Protein AF-A0A971TJ58-F1 (afdb_monomer)

Sequence (114 aa):
LVDAVRESAVDLEKIVTTDLPEAMQNMTAEQRQQYVREKTEQRQTIQQQIADLNEQRKTYIAQEMKKRGDSNHSTLGAAVIQAVRQQAEKKNFAMPPQTQPAANSPATQPAAGS

Foldseek 3Di:
DLVCVVVVVDDLVPDDLVPDDPVPSPPDSVRNVVVSVVVNVVVVVVVVVVVVVVVVVVVVVVVVVVVCVPVPPQDPVSVVVVVVVVVCVVVVHDDDDDPDPPPDDPPPDPDDDD

Secondary structure (DSSP, 8-state):
-HHHHHTTSS-TTTS-GGGS-HHHHTS-HHHHHHHHHHHHHHHHHHHHHHHHHHHHHHHHHHHHHHHHHTS----HHHHHHHHHHHHHHHTTPPPPP-----S-----------

Nearest PDB structures (foldseek):
  8j0s-assembly1_C  TM=2.657E-01  e=5.810E+00  Mycobacterium tuberculosis

Structure (mmCIF, N/CA/C/O backbone):
data_AF-A0A971TJ58-F1
#
_entry.id   AF-A0A971TJ58-F1
#
loop_
_atom_site.group_PDB
_atom_site.id
_atom_site.type_symbol
_atom_site.label_atom_id
_atom_site.label_alt_id
_atom_site.label_comp_id
_atom_site.label_asym_id
_atom_site.label_entity_id
_atom_site.label_seq_id
_atom_site.pdbx_PDB_ins_code
_atom_site.Cartn_x
_atom_site.Cartn_y
_atom_site.Cartn_z
_atom_site.occupancy
_atom_site.B_iso_or_equiv
_atom_site.auth_seq_id
_atom_site.auth_comp_id
_atom_site.auth_asym_id
_atom_site.auth_atom_id
_atom_site.pdbx_PDB_model_num
ATOM 1 N N . LEU A 1 1 ? -14.598 -3.816 10.268 1.00 74.06 1 LEU A N 1
ATOM 2 C CA . LEU A 1 1 ? -14.906 -2.827 11.325 1.00 74.06 1 LEU A CA 1
ATOM 3 C C . LEU A 1 1 ? -14.282 -1.462 11.039 1.00 74.06 1 LEU A C 1
ATOM 5 O O . LEU A 1 1 ? -15.042 -0.566 10.738 1.00 74.06 1 LEU A O 1
ATOM 9 N N . VAL A 1 2 ? -12.950 -1.295 11.059 1.00 77.81 2 VAL A N 1
ATOM 10 C CA . VAL A 1 2 ? -12.285 0.021 10.863 1.00 77.81 2 VAL A CA 1
ATOM 11 C C . VAL A 1 2 ? -12.757 0.764 9.601 1.00 77.81 2 VAL A C 1
ATOM 13 O O . VAL A 1 2 ? -13.162 1.917 9.695 1.00 77.81 2 VAL A O 1
ATOM 16 N N . ASP A 1 3 ? -12.792 0.097 8.441 1.00 77.31 3 ASP A N 1
ATOM 17 C CA . ASP A 1 3 ? -13.271 0.730 7.198 1.00 77.31 3 ASP A CA 1
ATOM 18 C C . ASP A 1 3 ? -14.782 1.039 7.248 1.00 77.31 3 ASP A C 1
ATOM 20 O O . ASP A 1 3 ? -15.201 2.126 6.874 1.00 77.31 3 ASP A O 1
ATOM 24 N N . ALA A 1 4 ? -15.587 0.131 7.809 1.00 79.56 4 ALA A N 1
ATOM 25 C CA . ALA A 1 4 ? -17.036 0.301 7.948 1.00 79.56 4 ALA A CA 1
ATOM 26 C C . ALA A 1 4 ? -17.422 1.451 8.898 1.00 79.56 4 ALA A C 1
ATOM 28 O O . ALA A 1 4 ? -18.438 2.109 8.703 1.00 79.56 4 ALA A O 1
ATOM 29 N N . VAL A 1 5 ? -16.596 1.714 9.912 1.00 76.81 5 VAL A N 1
ATOM 30 C CA . VAL A 1 5 ? -16.760 2.843 10.838 1.00 76.81 5 VAL A CA 1
ATOM 31 C C . VAL A 1 5 ? -16.399 4.150 10.141 1.00 76.81 5 VAL A C 1
ATOM 33 O O . VAL A 1 5 ? -17.130 5.128 10.256 1.00 76.81 5 VAL A O 1
ATOM 36 N N . ARG A 1 6 ? -15.313 4.164 9.357 1.00 75.00 6 ARG A N 1
ATOM 37 C CA . ARG A 1 6 ? -14.940 5.318 8.525 1.00 75.00 6 ARG A CA 1
ATOM 38 C C . ARG A 1 6 ? -16.026 5.657 7.500 1.00 75.00 6 ARG A C 1
ATOM 40 O O . ARG A 1 6 ? -16.291 6.825 7.252 1.00 75.00 6 ARG A O 1
ATOM 47 N N . GLU A 1 7 ? -16.660 4.643 6.924 1.00 77.25 7 GLU A N 1
ATOM 48 C CA . GLU A 1 7 ? -17.740 4.786 5.940 1.00 77.25 7 GLU A CA 1
ATOM 49 C C . GLU A 1 7 ? -19.108 5.073 6.581 1.00 77.25 7 GLU A C 1
ATOM 51 O O . GLU A 1 7 ? -20.111 5.134 5.877 1.00 77.25 7 GLU A O 1
ATOM 56 N N . SER A 1 8 ? -19.170 5.258 7.909 1.00 74.75 8 SER A N 1
ATOM 57 C CA . SER A 1 8 ? -20.418 5.423 8.677 1.00 74.75 8 SER A CA 1
ATOM 58 C C . SER A 1 8 ? -21.439 4.296 8.461 1.00 74.75 8 SER A C 1
ATOM 60 O O . SER A 1 8 ? -22.606 4.428 8.821 1.00 74.75 8 SER A O 1
ATOM 62 N N . ALA A 1 9 ? -21.006 3.165 7.900 1.00 73.25 9 ALA A N 1
ATOM 63 C CA . ALA A 1 9 ? -21.824 1.975 7.706 1.00 73.25 9 ALA A CA 1
ATOM 64 C C . ALA A 1 9 ? -22.115 1.273 9.039 1.00 73.25 9 ALA A C 1
ATOM 66 O O . ALA A 1 9 ? -23.023 0.449 9.133 1.00 73.25 9 ALA A O 1
ATOM 67 N N . VAL A 1 10 ? -21.320 1.580 10.067 1.00 73.69 10 VAL A N 1
ATOM 68 C CA . VAL A 1 10 ? -21.375 0.953 11.379 1.00 73.69 10 VAL A CA 1
ATOM 69 C C . VAL A 1 10 ? -21.144 1.995 12.467 1.00 73.69 10 VAL A C 1
ATOM 71 O O . VAL A 1 10 ? -20.100 2.645 12.507 1.00 73.69 10 VAL A O 1
ATOM 74 N N . ASP A 1 11 ? -22.101 2.091 13.387 1.00 75.88 11 ASP A N 1
ATOM 75 C CA . ASP A 1 11 ? -22.014 2.945 14.566 1.00 75.88 11 ASP A CA 1
ATOM 76 C C . ASP A 1 11 ? -21.375 2.161 15.723 1.00 75.88 11 ASP A C 1
ATOM 78 O O . ASP A 1 11 ? -21.935 1.179 16.222 1.00 75.88 11 ASP A O 1
ATOM 82 N N . LEU A 1 12 ? -20.166 2.563 16.120 1.00 73.94 12 LEU A N 1
ATOM 83 C CA . LEU A 1 12 ? -19.326 1.818 17.066 1.00 73.94 12 LEU A CA 1
ATOM 84 C C . LEU A 1 12 ? -19.951 1.697 18.460 1.00 73.94 12 LEU A C 1
ATOM 86 O O . LEU A 1 12 ? -19.626 0.773 19.206 1.00 73.94 12 LEU A O 1
ATOM 90 N N . GLU A 1 13 ? -20.835 2.636 18.794 1.00 75.19 13 GLU A N 1
ATOM 91 C CA . GLU A 1 13 ? -21.549 2.700 20.069 1.00 75.19 13 GLU A CA 1
ATOM 92 C C . GLU A 1 13 ? -22.803 1.817 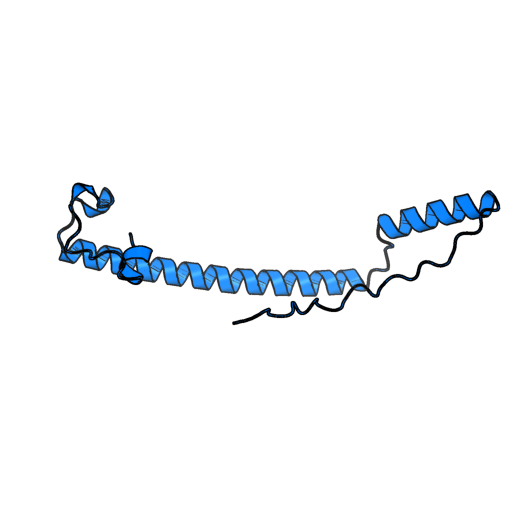20.090 1.00 75.19 13 GLU A C 1
ATOM 94 O O . GLU A 1 13 ? -23.257 1.429 21.164 1.00 75.19 13 GLU A O 1
ATOM 99 N N . LYS A 1 14 ? -23.349 1.468 18.917 1.00 77.75 14 LYS A N 1
ATOM 100 C CA . LYS A 1 14 ? -24.585 0.675 18.783 1.00 77.75 14 LYS A CA 1
ATOM 101 C C . LYS A 1 14 ? -24.338 -0.792 18.438 1.00 77.75 14 LYS A C 1
ATOM 103 O O . LYS A 1 14 ? -25.284 -1.575 18.420 1.00 77.75 14 LYS A O 1
ATOM 108 N N . ILE A 1 15 ? -23.091 -1.169 18.159 1.00 79.50 15 ILE A N 1
ATOM 109 C CA . ILE A 1 15 ? -22.717 -2.565 17.935 1.00 79.50 15 ILE A CA 1
ATOM 110 C C . ILE A 1 15 ? -22.827 -3.367 19.235 1.00 79.50 15 ILE A C 1
ATOM 112 O O . ILE A 1 15 ? -22.346 -2.952 20.293 1.00 79.50 15 ILE A O 1
ATOM 116 N N . VAL A 1 16 ? -23.405 -4.564 19.130 1.00 81.19 16 VAL A N 1
ATOM 117 C CA . VAL A 1 16 ? -23.435 -5.537 20.223 1.00 81.19 16 VAL A CA 1
ATOM 118 C C . VAL A 1 16 ? -22.015 -6.031 20.488 1.00 81.19 16 VAL A C 1
ATOM 120 O O . VAL A 1 16 ? -21.257 -6.312 19.563 1.00 81.19 16 VAL A O 1
ATOM 123 N N . THR A 1 17 ? -21.642 -6.175 21.760 1.00 76.69 17 THR A N 1
ATOM 124 C CA . THR A 1 17 ? -20.283 -6.570 22.158 1.00 76.69 17 THR A CA 1
ATOM 125 C C . THR A 1 17 ? -19.824 -7.883 21.512 1.00 76.69 17 THR A C 1
ATOM 127 O O . THR A 1 17 ? -18.640 -8.039 21.253 1.00 76.69 17 THR A O 1
ATOM 130 N N . THR A 1 18 ? -20.742 -8.801 21.200 1.00 81.00 18 THR A N 1
ATOM 131 C CA . THR A 1 18 ? -20.453 -10.078 20.524 1.00 81.00 18 THR A CA 1
ATOM 132 C C . THR A 1 18 ? -20.004 -9.924 19.072 1.00 81.00 18 THR A C 1
ATOM 134 O O . THR A 1 18 ? -19.268 -10.774 18.581 1.00 81.00 18 THR A O 1
ATOM 137 N N . ASP A 1 19 ? -20.404 -8.842 18.401 1.00 81.31 19 ASP A N 1
ATOM 138 C CA . ASP A 1 19 ? -20.054 -8.567 17.001 1.00 81.31 19 ASP A CA 1
ATOM 139 C C . ASP A 1 19 ? -18.736 -7.785 16.882 1.00 81.31 19 ASP A C 1
ATOM 141 O O . ASP A 1 19 ? -18.237 -7.519 15.783 1.00 81.31 19 ASP A O 1
ATOM 145 N N . LEU A 1 20 ? -18.147 -7.403 18.020 1.00 82.75 20 LEU A N 1
ATOM 146 C CA . LEU A 1 20 ? -16.829 -6.790 18.055 1.00 82.75 20 LEU A CA 1
ATOM 147 C C . LEU A 1 20 ? -15.728 -7.845 17.899 1.00 82.75 20 LEU A C 1
ATOM 149 O O . LEU A 1 20 ? -15.858 -8.963 18.399 1.00 82.75 20 LEU A O 1
ATOM 153 N N . PRO A 1 21 ? -14.589 -7.478 17.287 1.00 83.81 21 PRO A N 1
ATOM 154 C CA . PRO A 1 21 ? -13.375 -8.283 17.341 1.00 83.81 21 PRO A CA 1
ATOM 155 C C . PRO A 1 21 ? -12.995 -8.603 18.791 1.00 83.81 21 PRO A C 1
ATOM 157 O O . PRO A 1 21 ? -13.114 -7.723 19.641 1.00 83.81 21 PRO A O 1
ATOM 160 N N . GLU A 1 22 ? -12.471 -9.803 19.066 1.00 83.56 22 GLU A N 1
ATOM 161 C CA . GLU A 1 22 ? -12.115 -10.273 20.424 1.00 83.56 22 GLU A CA 1
ATOM 162 C C . GLU A 1 22 ? -11.340 -9.238 21.253 1.00 83.56 22 GLU A C 1
ATOM 164 O O . GLU A 1 22 ? -11.662 -8.992 22.414 1.00 83.56 22 GLU A O 1
ATOM 169 N N . ALA A 1 23 ? -10.364 -8.563 20.638 1.00 82.62 23 ALA A N 1
ATOM 170 C CA . ALA A 1 23 ? -9.563 -7.532 21.297 1.00 82.62 23 ALA A CA 1
ATOM 171 C C . ALA A 1 23 ? -10.401 -6.353 21.833 1.00 82.62 23 ALA A C 1
ATOM 173 O O . ALA A 1 23 ? -10.021 -5.733 22.820 1.00 82.62 23 ALA A O 1
ATOM 174 N N . MET A 1 24 ? -11.536 -6.049 21.199 1.00 83.62 24 MET A N 1
ATOM 175 C CA . MET A 1 24 ? -12.427 -4.936 21.536 1.00 83.62 24 MET A CA 1
ATOM 176 C C . MET A 1 24 ? -13.595 -5.335 22.445 1.00 83.62 24 MET A C 1
ATOM 178 O O . MET A 1 24 ? -14.217 -4.452 23.037 1.00 83.62 24 MET A O 1
ATOM 182 N N . GLN A 1 25 ? -13.899 -6.630 22.584 1.00 84.25 25 GLN A N 1
ATOM 183 C CA . GLN A 1 25 ? -15.014 -7.101 23.420 1.00 84.25 25 GLN A CA 1
ATOM 184 C C . GLN A 1 25 ? -14.804 -6.755 24.900 1.00 84.25 25 GLN A C 1
ATOM 186 O O . GLN A 1 25 ? -15.750 -6.404 25.600 1.00 84.25 25 GLN A O 1
ATOM 191 N N . ASN A 1 26 ? -13.544 -6.779 25.346 1.00 86.56 26 ASN A N 1
ATOM 192 C CA . ASN A 1 26 ? -13.140 -6.457 26.717 1.00 86.56 26 ASN A CA 1
ATOM 193 C C . ASN A 1 26 ? -12.824 -4.963 26.939 1.00 86.56 26 ASN A C 1
ATOM 195 O O . ASN A 1 26 ? -12.428 -4.580 28.037 1.00 86.56 26 ASN A O 1
ATOM 199 N N . MET A 1 27 ? -12.966 -4.116 25.913 1.00 84.12 27 MET A N 1
ATOM 200 C CA . MET A 1 27 ? -12.662 -2.682 25.988 1.00 84.12 27 MET A CA 1
ATOM 201 C C . MET A 1 27 ? -13.899 -1.856 26.367 1.00 84.12 27 MET A C 1
ATOM 203 O O . MET A 1 27 ? -15.023 -2.149 25.937 1.00 84.12 27 MET A O 1
ATOM 207 N N . THR A 1 28 ? -13.684 -0.763 27.105 1.00 86.81 28 THR A N 1
ATOM 208 C CA . THR A 1 28 ? -14.708 0.273 27.328 1.00 86.81 28 THR A CA 1
ATOM 209 C C . THR A 1 28 ? -15.039 1.009 26.025 1.00 86.81 28 THR A C 1
ATOM 211 O O . THR A 1 28 ? -14.276 0.954 25.062 1.00 86.81 28 THR A O 1
ATOM 214 N N . ALA A 1 29 ? -16.167 1.724 25.968 1.00 82.12 29 ALA A N 1
ATOM 215 C CA . ALA A 1 29 ? -16.554 2.487 24.775 1.00 82.12 29 ALA A CA 1
ATOM 216 C C . ALA A 1 29 ? -15.466 3.493 24.337 1.00 82.12 29 ALA A C 1
ATOM 218 O O . ALA A 1 29 ? -15.109 3.540 23.160 1.00 82.12 29 ALA A O 1
ATOM 219 N N . GLU A 1 30 ? -14.867 4.215 25.288 1.00 84.06 30 GLU A N 1
ATOM 220 C CA . GLU A 1 30 ? -13.757 5.142 25.027 1.00 84.06 30 GLU A CA 1
ATOM 221 C C . GLU A 1 30 ? -12.514 4.419 24.490 1.00 84.06 30 GLU A C 1
ATOM 223 O O . GLU A 1 30 ? -11.931 4.837 23.489 1.00 84.06 30 GLU A O 1
ATOM 228 N N . GLN A 1 31 ? -12.141 3.286 25.096 1.00 85.56 31 GLN A N 1
ATOM 229 C CA . GLN A 1 31 ? -11.010 2.473 24.639 1.00 85.56 31 GLN A CA 1
ATOM 230 C C . GLN A 1 31 ? -11.240 1.913 23.232 1.00 85.56 31 GLN A C 1
ATOM 232 O O . GLN A 1 31 ? -10.317 1.892 22.423 1.00 85.56 31 GLN A O 1
ATOM 237 N N . ARG A 1 32 ? -12.471 1.503 22.903 1.00 85.06 32 ARG A N 1
ATOM 238 C CA . ARG A 1 32 ? -12.830 1.042 21.554 1.00 85.06 32 ARG A CA 1
ATOM 239 C C . ARG A 1 32 ? -12.703 2.159 20.525 1.00 85.06 32 ARG A C 1
ATOM 241 O O . ARG A 1 32 ? -12.152 1.923 19.451 1.00 85.06 32 ARG A O 1
ATOM 248 N N . GLN A 1 33 ? -13.198 3.359 20.839 1.00 83.88 33 GLN A N 1
ATOM 249 C CA . GLN A 1 33 ? -13.062 4.517 19.955 1.00 83.88 33 GLN A CA 1
ATOM 250 C C . GLN A 1 33 ? -11.587 4.854 19.716 1.00 83.88 33 GLN A C 1
ATOM 252 O O . GLN A 1 33 ? -11.184 5.079 18.574 1.00 83.88 33 GLN A O 1
ATOM 257 N N . GLN A 1 34 ? -10.777 4.849 20.777 1.00 87.12 34 GLN A N 1
ATOM 258 C CA . GLN A 1 34 ? -9.344 5.108 20.682 1.00 87.12 34 GLN A CA 1
ATOM 259 C C . GLN A 1 34 ? -8.626 4.037 19.852 1.00 87.12 34 GLN A C 1
ATOM 261 O O . GLN A 1 34 ? -7.891 4.367 18.925 1.00 87.12 34 GLN A O 1
ATOM 266 N N . TYR A 1 35 ? -8.915 2.759 20.101 1.00 87.94 35 TYR A N 1
ATOM 267 C CA . TYR A 1 35 ? -8.343 1.643 19.350 1.00 87.94 35 TYR A CA 1
ATOM 268 C C . TYR A 1 35 ? -8.642 1.747 17.851 1.00 87.94 35 TYR A C 1
ATOM 270 O O . TYR A 1 35 ? -7.771 1.537 17.007 1.00 87.94 35 TYR A O 1
ATOM 278 N N . VAL A 1 36 ? -9.878 2.097 17.496 1.00 86.88 36 VAL A N 1
ATOM 279 C CA . VAL A 1 36 ? -10.289 2.232 16.094 1.00 86.88 36 VAL A CA 1
ATOM 280 C C . VAL A 1 36 ? -9.638 3.448 15.441 1.00 86.88 36 VAL A C 1
ATOM 282 O O . VAL A 1 36 ? -9.208 3.337 14.291 1.00 86.88 36 VAL A O 1
ATOM 285 N N . ARG A 1 37 ? -9.491 4.570 16.160 1.00 85.50 37 ARG A N 1
ATOM 286 C CA . ARG A 1 37 ? -8.716 5.732 15.693 1.00 85.50 37 ARG A CA 1
ATOM 287 C C . ARG A 1 37 ? -7.270 5.351 15.386 1.00 85.50 37 ARG A C 1
ATOM 289 O O . ARG A 1 37 ? -6.834 5.512 14.250 1.00 85.50 37 ARG A O 1
ATOM 296 N N . GLU A 1 38 ? -6.575 4.733 16.336 1.00 89.56 38 GLU A N 1
ATOM 297 C CA . GLU A 1 38 ? -5.183 4.298 16.155 1.00 89.56 38 GLU A CA 1
ATOM 298 C C . GLU A 1 38 ? -5.030 3.323 14.983 1.00 89.56 38 GLU A C 1
ATOM 300 O O . GLU A 1 38 ? -4.119 3.449 14.162 1.00 89.56 38 GLU A O 1
ATOM 305 N N . LYS A 1 39 ? -5.946 2.356 14.845 1.00 89.88 39 LYS A N 1
ATOM 306 C CA . LYS A 1 39 ? -5.940 1.431 13.702 1.00 89.88 39 LYS A CA 1
ATOM 307 C C . LYS A 1 39 ? -6.223 2.118 12.372 1.00 89.88 39 LYS A C 1
ATOM 309 O O . LYS A 1 39 ? -5.703 1.667 11.350 1.00 89.88 39 LYS A O 1
ATOM 314 N N . THR A 1 40 ? -7.011 3.188 12.370 1.00 87.94 40 THR A N 1
ATOM 315 C CA . THR A 1 40 ? -7.269 3.994 11.172 1.00 87.94 40 THR A CA 1
ATOM 316 C C . THR A 1 40 ? -6.002 4.725 10.736 1.00 87.94 40 THR A C 1
ATOM 318 O O . THR A 1 40 ? -5.613 4.621 9.574 1.00 87.94 40 THR A O 1
ATOM 321 N N . GLU A 1 41 ? -5.306 5.377 11.667 1.00 89.94 41 GLU A N 1
ATOM 322 C CA . GLU A 1 41 ? -4.051 6.094 11.398 1.00 89.94 41 GLU A CA 1
ATOM 323 C C . GLU A 1 41 ? -2.932 5.150 10.933 1.00 89.94 41 GLU A C 1
ATOM 325 O O . GLU A 1 41 ? -2.255 5.411 9.932 1.00 89.94 41 GLU A O 1
ATOM 330 N N . GLN A 1 42 ? -2.778 3.999 11.600 1.00 91.19 42 GLN A N 1
ATOM 331 C CA . GLN A 1 42 ? -1.830 2.955 11.192 1.00 91.19 42 GLN A CA 1
ATOM 332 C C . GLN A 1 42 ? -2.114 2.480 9.764 1.00 91.19 42 GLN A C 1
ATOM 334 O O . GLN A 1 42 ? -1.202 2.367 8.944 1.00 91.19 42 GLN A O 1
ATOM 339 N N . ARG A 1 43 ? -3.388 2.228 9.443 1.00 93.12 43 ARG A N 1
ATOM 340 C CA . ARG A 1 43 ? -3.800 1.799 8.104 1.00 93.12 43 ARG A CA 1
ATOM 341 C C . ARG A 1 43 ? -3.506 2.865 7.054 1.00 93.12 43 ARG A C 1
ATOM 343 O O . ARG A 1 43 ? -2.981 2.518 6.000 1.00 93.12 43 ARG A O 1
ATOM 350 N N . GLN A 1 44 ? -3.812 4.131 7.330 1.00 90.69 44 GLN A N 1
ATOM 351 C CA . GLN A 1 44 ? -3.533 5.232 6.408 1.00 90.69 44 GLN A CA 1
ATOM 352 C C . GLN A 1 44 ? -2.030 5.361 6.133 1.00 90.69 44 GLN A C 1
ATOM 354 O O . GLN A 1 44 ? -1.620 5.490 4.981 1.00 90.69 44 GLN A O 1
ATOM 359 N N . THR A 1 45 ? -1.205 5.237 7.174 1.00 94.06 45 THR A N 1
ATOM 360 C CA . THR A 1 45 ? 0.259 5.282 7.057 1.00 94.06 45 THR A CA 1
ATOM 361 C C . THR A 1 45 ? 0.780 4.154 6.166 1.00 94.06 45 THR A C 1
ATOM 363 O O . THR A 1 45 ? 1.561 4.392 5.247 1.00 94.06 45 THR A O 1
ATOM 366 N N . ILE A 1 46 ? 0.307 2.925 6.386 1.00 95.12 46 ILE A N 1
ATOM 367 C CA . ILE A 1 46 ? 0.682 1.761 5.572 1.00 95.12 46 ILE A CA 1
ATOM 368 C C . ILE A 1 46 ? 0.237 1.944 4.115 1.00 95.12 46 ILE A C 1
ATOM 370 O O . ILE A 1 46 ? 0.991 1.637 3.195 1.00 95.12 46 ILE A O 1
ATOM 374 N N . GLN A 1 47 ? -0.972 2.461 3.882 1.00 93.06 47 GLN A N 1
ATOM 375 C CA . GLN A 1 47 ? -1.474 2.721 2.531 1.00 93.06 47 GLN A CA 1
ATOM 376 C C . GLN A 1 47 ? -0.612 3.744 1.785 1.00 93.06 47 GLN A C 1
ATOM 378 O O . GLN A 1 47 ? -0.308 3.524 0.612 1.00 93.06 47 GLN A O 1
ATOM 383 N N . GLN A 1 48 ? -0.165 4.803 2.466 1.00 95.31 48 GLN A N 1
ATOM 384 C CA . GLN A 1 48 ? 0.762 5.777 1.890 1.00 95.31 48 GLN A CA 1
ATOM 385 C C . GLN A 1 48 ? 2.092 5.118 1.508 1.00 95.31 48 GLN A C 1
ATOM 387 O O . GLN A 1 48 ? 2.534 5.236 0.370 1.00 95.31 48 GLN A O 1
ATOM 392 N N . GLN A 1 49 ? 2.679 4.327 2.410 1.00 95.94 49 GLN A N 1
ATOM 393 C CA . GLN A 1 49 ? 3.927 3.605 2.134 1.00 95.94 49 GLN A CA 1
ATOM 394 C C . GLN A 1 49 ? 3.798 2.650 0.938 1.00 95.94 49 GLN A C 1
ATOM 396 O O . GLN A 1 49 ? 4.712 2.543 0.121 1.00 95.94 49 GLN A O 1
ATOM 401 N N . ILE A 1 50 ? 2.660 1.962 0.806 1.00 95.19 50 ILE A N 1
ATOM 402 C CA . ILE A 1 50 ? 2.380 1.089 -0.341 1.00 95.19 50 ILE A CA 1
ATOM 403 C C . ILE A 1 50 ? 2.306 1.900 -1.639 1.00 95.19 50 ILE A C 1
ATOM 405 O O . ILE A 1 50 ? 2.820 1.452 -2.667 1.00 95.19 50 ILE A O 1
ATOM 409 N N . ALA A 1 51 ? 1.662 3.070 -1.620 1.00 95.12 51 ALA A N 1
ATOM 410 C CA . ALA A 1 51 ? 1.579 3.945 -2.785 1.00 95.12 51 ALA A CA 1
ATOM 411 C C . ALA A 1 51 ? 2.976 4.411 -3.225 1.00 95.12 51 ALA A C 1
ATOM 413 O O . ALA A 1 51 ? 3.334 4.232 -4.393 1.00 95.12 51 ALA A O 1
ATOM 414 N N . ASP A 1 52 ? 3.786 4.879 -2.276 1.00 96.38 52 ASP A N 1
ATOM 415 C CA . ASP A 1 52 ? 5.147 5.359 -2.522 1.00 96.38 52 ASP A CA 1
ATOM 416 C C . ASP A 1 52 ? 6.041 4.240 -3.087 1.00 96.38 52 ASP A C 1
ATOM 418 O O . ASP A 1 52 ? 6.725 4.415 -4.099 1.00 96.38 52 ASP A O 1
ATOM 422 N N . LEU A 1 53 ? 5.995 3.041 -2.495 1.00 96.94 53 LEU A N 1
ATOM 423 C CA . LEU A 1 53 ? 6.750 1.878 -2.978 1.00 96.94 53 LEU A CA 1
ATOM 424 C C . LEU A 1 53 ? 6.323 1.446 -4.385 1.00 96.94 53 LEU A C 1
ATOM 426 O O . LEU A 1 53 ? 7.159 1.049 -5.203 1.00 96.94 53 LEU A O 1
ATOM 430 N N . ASN A 1 54 ? 5.029 1.522 -4.695 1.00 94.25 54 ASN A N 1
ATOM 431 C CA . ASN A 1 54 ? 4.530 1.209 -6.029 1.00 94.25 54 ASN A CA 1
ATOM 432 C C . ASN A 1 54 ? 5.021 2.214 -7.073 1.00 94.25 54 ASN A C 1
ATOM 434 O O . ASN A 1 54 ? 5.351 1.813 -8.192 1.00 94.25 54 ASN A O 1
ATOM 438 N N . GLU A 1 55 ? 5.090 3.498 -6.730 1.00 96.69 55 GLU A N 1
ATOM 439 C CA . GLU A 1 55 ? 5.658 4.520 -7.607 1.00 96.69 55 GLU A CA 1
ATOM 440 C C . GLU A 1 55 ? 7.152 4.276 -7.849 1.00 96.69 55 GLU A C 1
ATOM 442 O O . GLU A 1 55 ? 7.592 4.218 -9.001 1.00 96.69 55 GLU A O 1
ATOM 447 N N . GLN A 1 56 ? 7.918 4.019 -6.786 1.00 95.69 56 GLN A N 1
ATOM 448 C CA . GLN A 1 56 ? 9.341 3.684 -6.887 1.00 95.69 56 GLN A CA 1
ATOM 449 C C . GLN A 1 56 ? 9.572 2.461 -7.778 1.00 95.69 56 GLN A C 1
ATOM 451 O O . GLN A 1 56 ? 10.436 2.478 -8.657 1.00 95.69 56 GLN A O 1
ATOM 456 N N . ARG A 1 57 ? 8.754 1.414 -7.617 1.00 95.81 57 ARG A N 1
ATOM 457 C CA . ARG A 1 57 ? 8.808 0.214 -8.458 1.00 95.81 57 ARG A CA 1
ATOM 458 C C . ARG A 1 57 ? 8.558 0.538 -9.928 1.00 95.81 57 ARG A C 1
ATOM 460 O O . ARG A 1 57 ? 9.299 0.056 -10.784 1.00 95.81 57 ARG A O 1
ATOM 467 N N . LYS A 1 58 ? 7.517 1.317 -10.239 1.00 91.88 58 LYS A N 1
ATOM 468 C CA . LYS A 1 58 ? 7.196 1.704 -11.624 1.00 91.88 58 LYS A CA 1
ATOM 469 C C . LYS A 1 58 ? 8.352 2.477 -12.251 1.00 91.88 58 LYS A C 1
ATOM 471 O O . LYS A 1 58 ? 8.767 2.146 -13.360 1.00 91.88 58 LYS A O 1
ATOM 476 N N . THR A 1 59 ? 8.909 3.437 -11.518 1.00 94.38 59 THR A N 1
ATOM 477 C CA . THR A 1 59 ? 10.068 4.225 -11.948 1.00 94.38 59 THR A CA 1
ATOM 478 C C . THR A 1 59 ? 11.283 3.338 -12.203 1.00 94.38 59 THR A C 1
ATOM 480 O O . THR A 1 59 ? 11.903 3.444 -13.261 1.00 94.38 59 THR A O 1
ATOM 483 N N . TYR A 1 60 ? 11.591 2.411 -11.294 1.00 93.12 60 TYR A N 1
ATOM 484 C CA . TYR A 1 60 ? 12.698 1.472 -11.463 1.00 93.12 60 TYR A CA 1
AT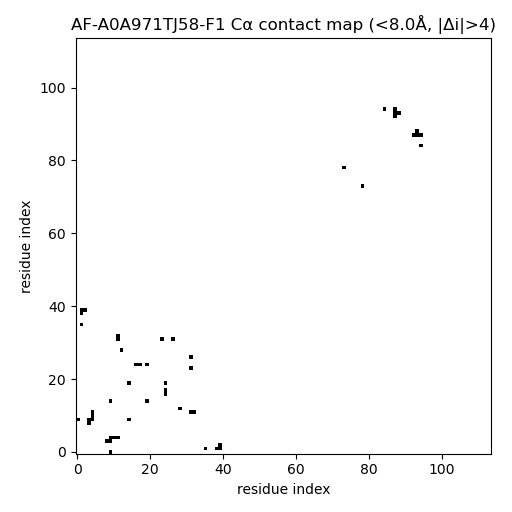OM 485 C C . TYR A 1 60 ? 12.518 0.587 -12.701 1.00 93.12 60 TYR A C 1
ATOM 487 O O . TYR A 1 60 ? 13.437 0.477 -13.507 1.00 93.12 60 TYR A O 1
ATOM 495 N N . ILE A 1 61 ? 11.331 0.002 -12.902 1.00 85.81 61 ILE A N 1
ATOM 496 C CA . ILE A 1 61 ? 11.044 -0.827 -14.082 1.00 85.81 61 ILE A CA 1
ATOM 497 C C . ILE A 1 61 ? 11.190 -0.006 -15.364 1.00 85.81 61 ILE A C 1
ATOM 499 O O . ILE A 1 61 ? 11.830 -0.470 -16.300 1.00 85.81 61 ILE A O 1
ATOM 503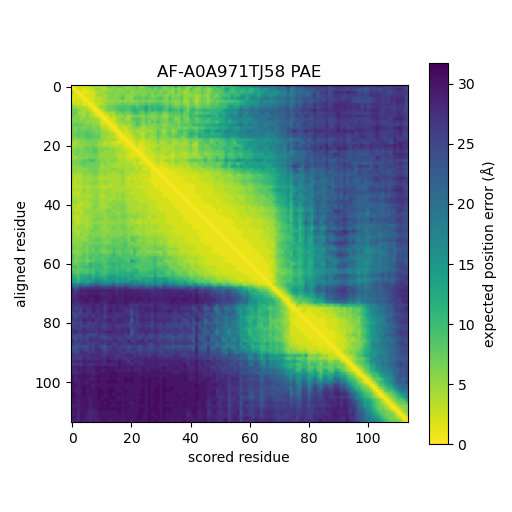 N N . ALA A 1 62 ? 10.649 1.213 -15.415 1.00 85.88 62 ALA A N 1
ATOM 504 C CA . ALA A 1 62 ? 10.765 2.071 -16.592 1.00 85.88 62 ALA A CA 1
ATOM 505 C C . ALA A 1 62 ? 12.231 2.410 -16.912 1.00 85.88 62 ALA A C 1
ATOM 507 O O . ALA A 1 62 ? 12.657 2.316 -18.065 1.00 85.88 62 ALA A O 1
ATOM 508 N N . GLN A 1 63 ? 13.024 2.750 -15.892 1.00 88.62 63 GLN A N 1
ATOM 509 C CA . GLN A 1 63 ? 14.458 2.998 -16.043 1.00 88.62 63 GLN A CA 1
ATOM 510 C C . GLN A 1 63 ? 15.206 1.748 -16.510 1.00 88.62 63 GLN A C 1
ATOM 512 O O . GLN A 1 63 ? 16.036 1.826 -17.410 1.00 88.62 63 GLN A O 1
ATOM 517 N N . GLU A 1 64 ? 14.906 0.595 -15.922 1.00 85.19 64 GLU A N 1
ATOM 518 C CA . GLU A 1 64 ? 15.552 -0.674 -16.236 1.00 85.19 64 GLU A CA 1
ATOM 519 C C . GLU A 1 64 ? 15.189 -1.163 -17.645 1.00 85.19 64 GLU A C 1
ATOM 521 O O . GLU A 1 64 ? 16.057 -1.614 -18.390 1.00 85.19 64 GLU A O 1
ATOM 526 N N . MET A 1 65 ? 13.934 -0.997 -18.068 1.00 77.38 65 MET A N 1
ATOM 527 C CA . MET A 1 65 ? 13.517 -1.265 -19.445 1.00 77.38 65 MET A CA 1
ATOM 528 C C . MET A 1 65 ? 14.205 -0.327 -20.437 1.00 77.38 65 MET A C 1
ATOM 530 O O . MET A 1 65 ? 14.617 -0.788 -21.496 1.00 77.38 65 MET A O 1
ATOM 534 N N . LYS A 1 66 ? 14.397 0.954 -20.096 1.00 80.25 66 LYS A N 1
ATOM 535 C CA . LYS A 1 66 ? 15.152 1.894 -20.937 1.00 80.25 66 LYS A CA 1
ATOM 536 C C . LYS A 1 66 ? 16.628 1.501 -21.047 1.00 80.25 66 LYS A C 1
ATOM 538 O O . LYS A 1 66 ? 17.153 1.472 -22.150 1.00 80.25 66 LYS A O 1
ATOM 543 N N . LYS A 1 67 ? 17.272 1.121 -19.936 1.00 78.38 67 LYS A N 1
ATOM 544 C CA . LYS A 1 67 ? 18.658 0.612 -19.925 1.00 78.38 67 LYS A CA 1
ATOM 545 C C . LYS A 1 67 ? 18.816 -0.642 -20.788 1.00 78.38 67 LYS A C 1
ATOM 547 O O . LYS A 1 67 ? 19.791 -0.775 -21.519 1.00 78.38 67 LYS A O 1
ATOM 552 N N . ARG A 1 68 ? 17.846 -1.557 -20.720 1.00 69.94 68 ARG A N 1
ATOM 553 C CA . ARG A 1 68 ? 17.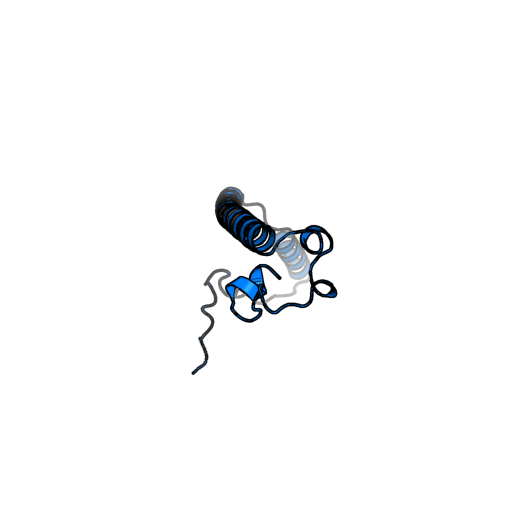816 -2.772 -21.551 1.00 69.94 68 ARG A CA 1
ATOM 554 C C . ARG A 1 68 ? 17.457 -2.478 -23.010 1.00 69.94 68 ARG A C 1
ATOM 556 O O . ARG A 1 68 ? 17.872 -3.229 -23.882 1.00 69.94 68 ARG A O 1
ATOM 563 N N . GLY A 1 69 ? 16.727 -1.395 -23.272 1.00 58.19 69 GLY A N 1
ATOM 564 C CA . GLY A 1 69 ? 16.270 -0.964 -24.596 1.00 58.19 69 GLY A CA 1
ATOM 565 C C . GLY A 1 69 ? 17.372 -0.502 -25.553 1.00 58.19 69 GLY A C 1
ATOM 566 O O . GLY A 1 69 ? 17.132 -0.496 -26.754 1.00 58.19 69 GLY A O 1
ATOM 567 N N . ASP A 1 70 ? 18.577 -0.211 -25.055 1.00 52.38 70 ASP A N 1
ATOM 568 C CA . ASP A 1 70 ? 19.765 0.050 -25.888 1.00 52.38 70 ASP A CA 1
ATOM 569 C C . ASP A 1 70 ? 20.623 -1.210 -26.115 1.00 52.38 70 ASP A C 1
ATOM 571 O O . ASP A 1 70 ? 21.602 -1.205 -26.864 1.00 52.38 70 ASP A O 1
ATOM 575 N N . SER A 1 71 ? 20.251 -2.331 -25.493 1.00 50.66 71 SER A N 1
ATOM 576 C CA . SER A 1 71 ? 20.908 -3.615 -25.706 1.00 50.66 71 SER A CA 1
ATOM 577 C C . SER A 1 71 ? 20.192 -4.332 -26.847 1.00 50.66 71 SER A C 1
ATOM 579 O O . SER A 1 71 ? 19.197 -5.015 -26.627 1.00 50.66 71 SER A O 1
ATOM 581 N N . ASN A 1 72 ? 20.725 -4.166 -28.059 1.00 51.50 72 ASN A N 1
ATOM 582 C CA . ASN A 1 72 ? 20.404 -4.807 -29.349 1.00 51.50 72 ASN A CA 1
ATOM 583 C C . ASN A 1 72 ? 20.305 -6.358 -29.355 1.00 51.50 72 ASN A C 1
ATOM 585 O O . ASN A 1 72 ? 20.518 -7.010 -30.379 1.00 51.50 72 ASN A O 1
ATOM 589 N N . HIS A 1 73 ? 19.981 -7.001 -28.239 1.00 53.28 73 HIS A N 1
ATOM 590 C CA . HIS A 1 73 ? 19.720 -8.425 -28.184 1.00 53.28 73 HIS A CA 1
ATOM 591 C C . HIS A 1 73 ? 18.291 -8.667 -28.655 1.00 53.28 73 HIS A C 1
ATOM 593 O O . HIS A 1 73 ? 17.331 -8.542 -27.896 1.00 53.28 73 HIS A O 1
ATOM 599 N N . SER A 1 74 ? 18.184 -8.999 -29.944 1.00 60.72 74 SER A N 1
ATOM 600 C CA . SER A 1 74 ? 17.046 -9.685 -30.554 1.00 60.72 74 SER A CA 1
ATOM 601 C C . SER A 1 74 ? 16.357 -10.564 -29.507 1.00 60.72 74 SER A C 1
ATOM 603 O O . SER A 1 74 ? 16.960 -11.503 -28.980 1.00 60.72 74 SER A O 1
ATOM 605 N N . THR A 1 75 ? 15.127 -10.206 -29.129 1.00 70.12 75 THR A N 1
ATOM 606 C CA . THR A 1 75 ? 14.345 -10.995 -28.171 1.00 70.12 75 THR A CA 1
ATOM 607 C C . THR A 1 75 ? 14.266 -12.436 -28.673 1.00 70.12 75 THR A C 1
ATOM 609 O O . THR A 1 75 ? 14.331 -12.671 -29.879 1.00 70.12 75 THR A O 1
ATOM 612 N N . LEU A 1 76 ? 14.089 -13.421 -27.787 1.00 71.38 76 LEU A N 1
ATOM 613 C CA . LEU A 1 76 ? 13.935 -14.818 -28.219 1.00 71.38 76 LEU A CA 1
ATOM 614 C C . LEU A 1 76 ? 12.890 -14.951 -29.345 1.00 71.38 76 LEU A C 1
ATOM 616 O O . LEU A 1 76 ? 13.114 -15.666 -30.316 1.00 71.38 76 LEU A O 1
ATOM 620 N N . GLY A 1 77 ? 11.794 -14.188 -29.259 1.00 69.94 77 GLY A N 1
ATOM 621 C CA . GLY A 1 77 ? 10.788 -14.103 -30.317 1.00 69.94 77 GLY A CA 1
ATOM 622 C C . GLY A 1 77 ? 11.341 -13.568 -31.642 1.00 69.94 77 GLY A C 1
ATOM 623 O O . GLY A 1 77 ? 11.126 -14.187 -32.682 1.00 69.94 77 GLY A O 1
ATOM 624 N N . ALA A 1 78 ? 12.094 -12.466 -31.623 1.00 72.94 78 ALA A N 1
ATOM 625 C CA . ALA A 1 78 ? 12.733 -11.920 -32.821 1.00 72.94 78 ALA A CA 1
ATOM 626 C C . ALA A 1 78 ? 13.763 -12.894 -33.430 1.00 72.94 78 ALA A C 1
ATOM 628 O O . ALA A 1 78 ? 13.783 -13.081 -34.648 1.00 72.94 78 ALA A O 1
ATOM 629 N N . ALA A 1 79 ? 14.545 -13.586 -32.597 1.00 76.94 79 ALA A N 1
ATOM 630 C CA . ALA A 1 79 ? 15.514 -14.590 -33.034 1.00 76.94 79 ALA A CA 1
ATOM 631 C C . ALA A 1 79 ? 14.838 -15.811 -33.687 1.00 76.94 79 ALA A C 1
ATOM 633 O O . ALA A 1 79 ? 15.280 -16.276 -34.739 1.00 76.94 79 ALA A O 1
ATOM 634 N N . VAL A 1 80 ? 13.730 -16.298 -33.116 1.00 78.62 80 VAL A N 1
ATOM 635 C CA . VAL A 1 80 ? 12.940 -17.400 -33.691 1.00 78.62 80 VAL A CA 1
ATOM 636 C C . VAL A 1 80 ? 12.319 -16.992 -35.028 1.00 78.62 80 VAL A C 1
ATOM 638 O O . VAL A 1 80 ? 12.419 -17.742 -35.999 1.00 78.62 80 VAL A O 1
ATOM 641 N N . ILE A 1 81 ? 11.734 -15.794 -35.123 1.00 79.06 81 ILE A N 1
ATOM 642 C CA . ILE A 1 81 ? 11.159 -15.282 -36.379 1.00 79.06 81 ILE A CA 1
ATOM 643 C C . ILE A 1 81 ? 12.236 -15.193 -37.468 1.00 79.06 81 ILE A C 1
ATOM 645 O O . ILE A 1 81 ? 12.001 -15.606 -38.606 1.00 79.06 81 ILE A O 1
ATOM 649 N N . GLN A 1 82 ? 13.427 -14.696 -37.127 1.00 81.00 82 GLN A N 1
ATOM 650 C CA . GLN A 1 82 ? 14.552 -14.617 -38.056 1.00 81.00 82 GLN A CA 1
ATOM 651 C C . GLN A 1 82 ? 15.015 -16.008 -38.517 1.00 81.00 82 GLN A C 1
ATOM 653 O O . GLN A 1 82 ? 15.210 -16.217 -39.715 1.00 81.00 82 GLN A O 1
ATOM 658 N N . ALA A 1 83 ? 15.134 -16.974 -37.602 1.00 83.62 83 ALA A N 1
ATOM 659 C CA . ALA A 1 83 ? 15.528 -18.343 -37.935 1.00 83.62 83 ALA A CA 1
ATOM 660 C C . ALA A 1 83 ? 14.513 -19.031 -38.865 1.00 83.62 83 ALA A C 1
ATOM 662 O O . ALA A 1 83 ? 14.903 -19.672 -39.844 1.00 83.62 83 ALA A O 1
ATOM 663 N N . VAL A 1 84 ? 13.212 -18.859 -38.609 1.00 84.38 84 VAL A N 1
ATOM 664 C CA . VAL A 1 84 ? 12.142 -19.406 -39.460 1.00 84.38 84 VAL A CA 1
ATOM 665 C C . VAL A 1 84 ? 12.171 -18.779 -40.857 1.00 84.38 84 VAL A C 1
ATOM 667 O O . VAL A 1 84 ? 12.049 -19.502 -41.843 1.00 84.38 84 VAL A O 1
ATOM 670 N N . ARG A 1 85 ? 12.401 -17.462 -40.972 1.00 81.75 85 ARG A N 1
ATOM 671 C CA . ARG A 1 85 ? 12.550 -16.789 -42.277 1.00 81.75 85 ARG A CA 1
ATOM 672 C C . ARG A 1 85 ? 13.719 -17.342 -43.081 1.00 81.75 85 ARG A C 1
ATOM 674 O O . ARG A 1 85 ? 13.525 -17.740 -44.223 1.00 81.75 85 ARG A O 1
ATOM 681 N N . GLN A 1 86 ? 14.893 -17.457 -42.466 1.00 83.56 86 GLN A N 1
ATOM 682 C CA . GLN A 1 86 ? 16.076 -18.012 -43.130 1.00 83.56 86 GLN A CA 1
ATOM 683 C C . GLN A 1 86 ? 15.851 -19.454 -43.608 1.00 83.56 86 GLN A C 1
ATOM 685 O O . GLN A 1 86 ? 16.359 -19.855 -44.654 1.00 83.56 86 GLN A O 1
ATOM 690 N N . GLN A 1 87 ? 15.090 -20.257 -42.859 1.00 85.81 87 GLN A N 1
ATOM 691 C CA . GLN A 1 87 ? 14.718 -21.608 -43.288 1.00 85.81 87 GLN A CA 1
ATOM 692 C C . GLN A 1 87 ? 13.684 -21.606 -44.424 1.00 85.81 87 GLN A C 1
ATOM 694 O O . GLN A 1 87 ? 13.762 -22.461 -45.306 1.00 85.81 87 GLN A O 1
ATOM 699 N N . ALA A 1 88 ? 12.738 -20.665 -44.422 1.00 83.50 88 ALA A N 1
ATOM 700 C CA . ALA A 1 88 ? 11.729 -20.513 -45.469 1.00 83.50 88 ALA A CA 1
ATOM 701 C C . ALA A 1 88 ? 12.342 -20.039 -46.800 1.00 83.50 88 ALA A C 1
ATOM 703 O O . ALA A 1 88 ? 12.055 -20.625 -47.842 1.00 83.50 88 ALA A O 1
ATOM 704 N N . GLU A 1 89 ? 13.257 -19.065 -46.758 1.00 82.62 89 GLU A N 1
ATOM 705 C CA . GLU A 1 89 ? 14.007 -18.574 -47.924 1.00 82.62 89 GLU A CA 1
ATOM 706 C C . GLU A 1 89 ? 14.813 -19.695 -48.589 1.00 82.62 89 GLU A C 1
ATOM 708 O O . GLU A 1 89 ? 14.731 -19.888 -49.800 1.00 82.62 89 GLU A O 1
ATOM 713 N N . LYS A 1 90 ? 15.508 -20.523 -47.794 1.00 85.31 90 LYS A N 1
ATOM 714 C CA . LYS A 1 90 ? 16.227 -21.712 -48.292 1.00 85.31 90 LYS A CA 1
ATOM 715 C C . LYS A 1 90 ? 15.318 -22.737 -48.974 1.00 85.31 90 LYS A C 1
ATOM 717 O O . LYS A 1 90 ? 15.799 -23.560 -49.746 1.00 85.31 90 LYS A O 1
ATOM 722 N N . LYS A 1 91 ? 14.019 -22.711 -48.673 1.00 85.94 91 LYS A N 1
ATOM 723 C CA . LYS A 1 91 ? 12.996 -23.575 -49.271 1.00 85.94 91 LYS A CA 1
ATOM 724 C C . LYS A 1 91 ? 12.186 -22.867 -50.367 1.00 85.94 91 LYS A C 1
ATOM 726 O O . LYS A 1 91 ? 11.173 -23.409 -50.794 1.00 85.94 91 LYS A O 1
ATOM 731 N N . ASN A 1 92 ? 12.634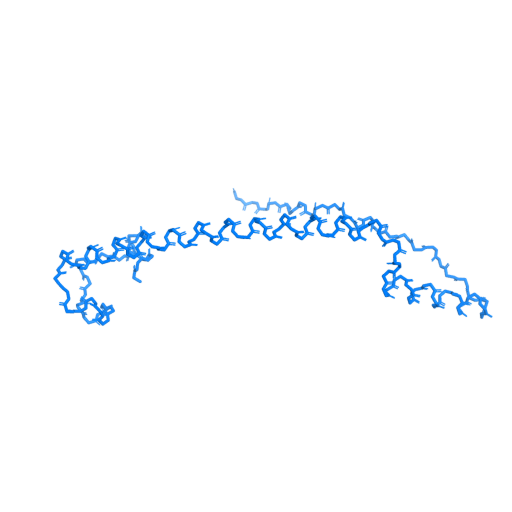 -21.697 -50.837 1.00 81.88 92 ASN A N 1
ATOM 732 C CA . ASN A 1 92 ? 11.978 -20.870 -51.858 1.00 81.88 92 ASN A CA 1
ATOM 733 C C . ASN A 1 92 ? 10.555 -20.405 -51.487 1.00 81.88 92 ASN A C 1
ATOM 735 O O . ASN A 1 92 ? 9.737 -20.139 -52.365 1.00 81.88 92 ASN A O 1
ATOM 739 N N . PHE A 1 93 ? 10.247 -20.287 -50.192 1.00 76.81 93 PHE A N 1
ATOM 740 C CA . PHE A 1 93 ? 8.997 -19.687 -49.729 1.00 76.81 93 PHE A CA 1
ATOM 741 C C . PHE A 1 93 ? 9.174 -18.175 -49.542 1.00 76.81 93 PHE A C 1
ATOM 743 O O . PHE A 1 93 ? 10.014 -17.739 -48.757 1.00 76.81 93 PHE A O 1
ATOM 750 N N . ALA A 1 94 ? 8.351 -17.373 -50.224 1.00 69.25 94 ALA A N 1
ATOM 751 C CA . ALA A 1 94 ? 8.283 -15.927 -50.021 1.00 69.25 94 ALA A CA 1
ATOM 752 C C . ALA A 1 94 ? 7.257 -15.600 -48.926 1.00 69.25 94 ALA A C 1
ATOM 754 O O . ALA A 1 94 ? 6.070 -15.893 -49.078 1.00 69.25 94 ALA A O 1
ATOM 755 N N . MET A 1 95 ? 7.704 -14.997 -47.821 1.00 64.62 95 MET A N 1
ATOM 756 C CA . MET A 1 95 ? 6.800 -14.480 -46.790 1.00 64.62 95 MET A CA 1
ATOM 757 C C . MET A 1 95 ? 6.539 -12.981 -46.987 1.00 64.62 95 MET A C 1
ATOM 759 O O . MET A 1 95 ? 7.479 -12.236 -47.273 1.00 64.62 95 MET A O 1
ATOM 763 N N . PRO A 1 96 ? 5.290 -12.514 -46.805 1.00 67.81 96 PRO A N 1
ATOM 764 C CA . PRO A 1 96 ? 4.975 -11.093 -46.872 1.00 67.81 96 PRO A CA 1
ATOM 765 C C . PRO A 1 96 ? 5.686 -10.320 -45.746 1.00 67.81 96 PRO A C 1
ATOM 767 O O . PRO A 1 96 ? 5.884 -10.863 -44.650 1.00 67.81 96 PRO A O 1
ATOM 770 N N . PRO A 1 97 ? 6.066 -9.050 -45.978 1.00 59.84 97 PRO A N 1
ATOM 771 C CA . PRO A 1 97 ? 6.641 -8.215 -44.934 1.00 59.84 97 PRO A CA 1
ATOM 772 C C . PRO A 1 97 ? 5.634 -8.049 -43.792 1.00 59.84 97 PRO A C 1
ATOM 774 O O . PRO A 1 97 ? 4.474 -7.702 -44.005 1.00 59.84 97 PRO A O 1
ATOM 777 N N . GLN A 1 98 ? 6.079 -8.306 -42.561 1.00 55.88 98 GLN A N 1
ATOM 778 C CA . GLN A 1 98 ? 5.257 -8.052 -41.383 1.00 55.88 98 GLN A CA 1
ATOM 779 C C . GLN A 1 98 ? 5.127 -6.542 -41.175 1.00 55.88 98 GLN A C 1
ATOM 781 O O . GLN A 1 98 ? 6.097 -5.881 -40.810 1.00 55.88 98 GLN A O 1
ATOM 786 N N . THR A 1 99 ? 3.924 -6.003 -41.348 1.00 51.00 99 THR A N 1
ATOM 787 C CA . THR A 1 99 ? 3.543 -4.726 -40.743 1.00 51.00 99 THR A CA 1
ATOM 788 C C . THR A 1 99 ? 3.361 -4.965 -39.248 1.00 51.00 99 THR A C 1
ATOM 790 O O . THR A 1 99 ? 2.328 -5.477 -38.817 1.00 51.00 99 THR A O 1
ATOM 793 N N . GLN A 1 100 ? 4.376 -4.656 -38.443 1.00 46.09 100 GLN A N 1
ATOM 794 C CA . GLN A 1 100 ? 4.184 -4.550 -36.998 1.00 46.09 100 GLN A CA 1
ATOM 795 C C . GLN A 1 100 ? 3.275 -3.340 -36.739 1.00 46.09 100 GLN A C 1
ATOM 797 O O . GLN A 1 100 ? 3.650 -2.233 -37.134 1.00 46.09 100 GLN A O 1
ATOM 802 N N . PRO A 1 101 ? 2.100 -3.484 -36.096 1.00 42.16 101 PRO A N 1
ATOM 803 C CA . PRO A 1 101 ? 1.477 -2.323 -35.486 1.00 42.16 101 PRO A CA 1
ATOM 804 C C . PRO A 1 101 ? 2.461 -1.813 -34.432 1.00 42.16 101 PRO A C 1
ATOM 806 O O . PRO A 1 101 ? 2.958 -2.598 -33.623 1.00 42.16 101 PRO A O 1
ATOM 809 N N . ALA A 1 102 ? 2.804 -0.527 -34.508 1.00 41.16 102 ALA A N 1
ATOM 810 C CA . ALA A 1 102 ? 3.755 0.117 -33.615 1.00 41.16 102 ALA A CA 1
ATOM 811 C C . ALA A 1 102 ? 3.397 -0.197 -32.155 1.00 41.16 102 ALA A C 1
ATOM 813 O O . ALA A 1 102 ? 2.431 0.328 -31.598 1.00 41.16 102 ALA A O 1
ATOM 814 N N . ALA A 1 103 ? 4.170 -1.087 -31.537 1.00 51.38 103 ALA A N 1
ATOM 815 C CA . ALA A 1 103 ? 4.090 -1.363 -30.117 1.00 51.38 103 ALA A CA 1
ATOM 816 C C . ALA A 1 103 ? 4.675 -0.156 -29.378 1.00 51.38 103 ALA A C 1
ATOM 818 O O . ALA A 1 103 ? 5.883 -0.080 -29.174 1.00 51.38 103 ALA A O 1
ATOM 819 N N . ASN A 1 104 ? 3.809 0.825 -29.103 1.00 51.59 104 ASN A N 1
ATOM 820 C CA . ASN A 1 104 ? 3.739 1.667 -27.903 1.00 51.59 104 ASN A CA 1
ATOM 821 C C . ASN A 1 104 ? 2.968 2.955 -28.223 1.00 51.59 104 ASN A C 1
ATOM 823 O O . ASN A 1 104 ? 3.536 4.024 -28.422 1.00 51.59 104 ASN A O 1
ATOM 827 N N . SER A 1 105 ? 1.642 2.860 -28.235 1.00 37.06 105 SER A N 1
ATOM 828 C CA . SER A 1 105 ? 0.778 3.977 -27.851 1.00 37.06 105 SER A CA 1
ATOM 829 C C . SER A 1 105 ? -0.040 3.501 -26.653 1.00 37.06 105 SER A C 1
ATOM 831 O O . SER A 1 105 ? -0.558 2.381 -26.704 1.00 37.06 105 SER A O 1
ATOM 833 N N . PRO A 1 106 ? -0.116 4.267 -25.551 1.00 41.31 106 PRO A N 1
ATOM 834 C CA . PRO A 1 106 ? -0.962 3.891 -24.434 1.00 41.31 106 PRO A CA 1
ATOM 835 C C . PRO A 1 106 ? -2.399 3.881 -24.952 1.00 41.31 106 PRO A C 1
ATOM 837 O O . PRO A 1 106 ? -2.879 4.884 -25.474 1.00 41.31 106 PRO A O 1
ATOM 840 N N . ALA A 1 107 ? -3.062 2.732 -24.853 1.00 38.97 107 ALA A N 1
ATOM 841 C CA . ALA A 1 107 ? -4.488 2.635 -25.101 1.00 38.97 107 ALA A CA 1
ATOM 842 C C . ALA A 1 107 ? -5.201 3.548 -24.094 1.00 38.97 107 ALA A C 1
ATOM 844 O O . ALA A 1 107 ? -5.381 3.190 -22.930 1.00 38.97 107 ALA A O 1
ATOM 845 N N . THR A 1 108 ? -5.573 4.749 -24.527 1.00 42.00 108 THR A N 1
ATOM 846 C CA . THR A 1 108 ? -6.615 5.534 -23.879 1.00 42.00 108 THR A CA 1
ATOM 847 C C . THR A 1 108 ? -7.904 4.733 -24.006 1.00 42.00 108 THR A C 1
ATOM 849 O O . THR A 1 108 ? -8.463 4.579 -25.090 1.00 42.00 108 THR A O 1
ATOM 852 N N . GLN A 1 109 ? -8.352 4.165 -22.887 1.00 43.06 109 GLN A N 1
ATOM 853 C CA . GLN A 1 109 ? -9.721 3.678 -22.760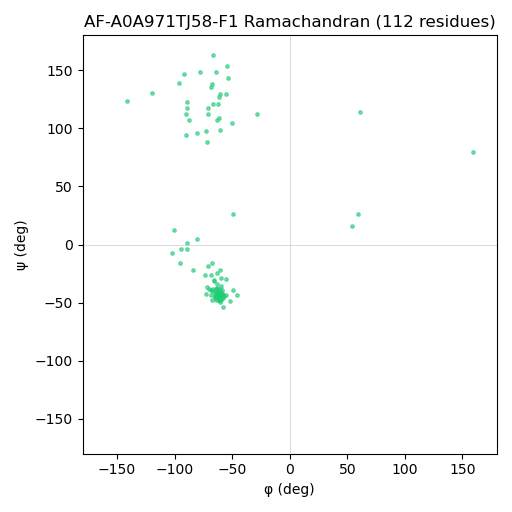 1.00 43.06 109 GLN A CA 1
ATOM 854 C C . GLN A 1 109 ? -10.670 4.842 -23.083 1.00 43.06 109 GLN A C 1
ATOM 856 O O . GLN A 1 109 ? -10.508 5.917 -22.497 1.00 43.06 109 GLN A O 1
ATOM 861 N N . PRO A 1 110 ? -11.663 4.674 -23.969 1.00 45.00 110 PRO A N 1
ATOM 862 C CA . PRO A 1 110 ? -12.775 5.600 -24.002 1.00 45.00 110 PRO A CA 1
ATOM 863 C C . PRO A 1 110 ? -13.611 5.354 -22.741 1.00 45.00 110 PRO A C 1
ATOM 865 O O . PRO A 1 110 ? -14.145 4.263 -22.538 1.00 45.00 110 PRO A O 1
ATOM 868 N N . ALA A 1 111 ? -13.700 6.366 -21.879 1.00 41.16 111 ALA A N 1
ATOM 869 C CA . ALA A 1 111 ? -14.705 6.416 -20.831 1.00 41.16 111 ALA A CA 1
ATOM 870 C C . ALA A 1 111 ? -16.087 6.425 -21.500 1.00 41.16 111 ALA A C 1
ATOM 872 O O . ALA A 1 111 ? -16.472 7.399 -22.147 1.00 41.16 111 ALA A O 1
ATOM 873 N N . ALA A 1 112 ? -16.815 5.319 -21.375 1.00 47.50 112 ALA A N 1
ATOM 874 C CA . ALA A 1 112 ? -18.228 5.259 -21.698 1.00 47.50 112 ALA A CA 1
ATOM 875 C C . ALA A 1 112 ? -19.031 5.669 -20.455 1.00 47.50 112 ALA A C 1
ATOM 877 O O . ALA A 1 112 ? -19.095 4.918 -19.490 1.00 47.50 112 ALA A O 1
ATOM 878 N N . GLY A 1 113 ? -19.601 6.874 -20.521 1.00 49.53 113 GLY A N 1
ATOM 879 C CA . GLY A 1 113 ? -20.943 7.230 -20.048 1.00 49.53 113 GLY A CA 1
ATOM 880 C C . GLY A 1 113 ? -21.295 7.069 -18.567 1.00 49.53 113 GLY A C 1
ATOM 881 O O . GLY A 1 113 ? -21.556 5.966 -18.091 1.00 49.53 113 GLY A O 1
ATOM 882 N N . SER A 1 114 ? -21.534 8.200 -17.904 1.00 38.53 114 SER A N 1
ATOM 883 C CA . SER A 1 114 ? -22.889 8.637 -17.515 1.00 38.53 114 SER A CA 1
ATOM 884 C C . SER A 1 114 ? -22.902 10.150 -17.334 1.00 38.53 114 SER A C 1
ATOM 886 O O . SER A 1 114 ? -21.899 10.669 -16.797 1.00 38.53 114 SER A O 1
#

pLDDT: mean 75.94, std 16.32, range [37.06, 96.94]

Radius of gyration: 28.73 Å; Cα contacts (8 Å, |Δi|>4): 26; chains: 1; bounding box: 46×32×79 Å

Mean predicted aligned error: 15.85 Å

Solvent-accessible surface area (backbone atoms only — not comparable to full-atom values): 7125 Å² total; per-residue (Å²): 104,64,67,38,43,75,67,66,76,42,60,82,87,76,56,57,60,84,80,42,59,76,86,46,50,83,43,52,75,68,53,41,53,51,50,42,50,54,52,46,53,54,48,53,53,52,52,51,52,52,52,54,52,52,50,54,50,52,52,50,51,54,53,51,52,52,64,51,68,76,52,88,67,67,46,73,67,54,47,50,54,51,52,52,47,58,55,33,50,78,67,73,47,85,77,80,84,81,81,71,76,78,91,80,69,84,81,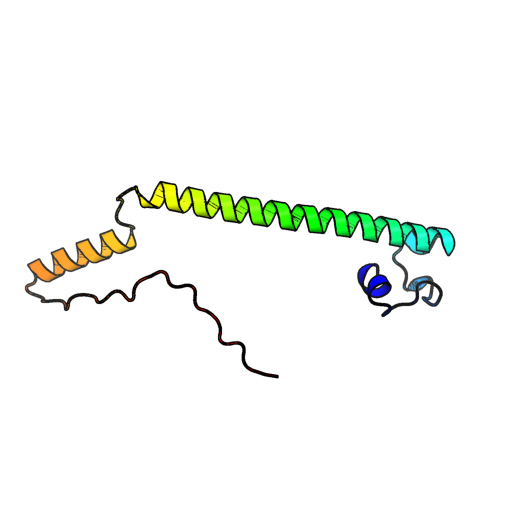76,74,80,85,79,83,134

=== Feature glossary ===
A reading guide for the features in this record.

Start from the sequence.

  · Sequence gives the chain of amino acids in standard one-letter code (A=alanine, C=cysteine, …, Y=tyrosine), read N→C. It is the only feature that is directly encode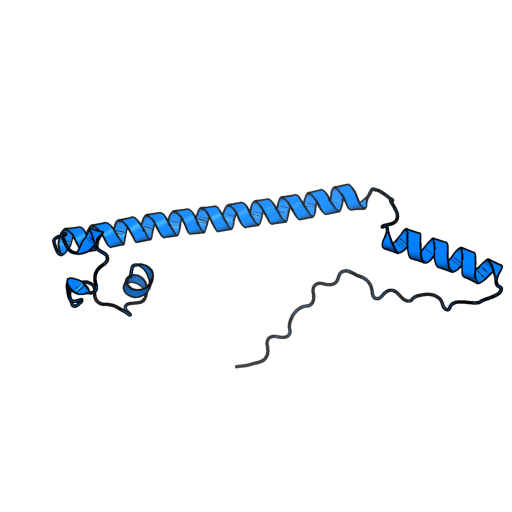d by the gene; all structural features are derived from the folded form of this sequence.

Fold it, and you get atomic coordinates and the backbone conformation that goes with them.

  · The mmCIF table is the protein's shape written out atom by atom. For each backbone N, Cα, C, and carbonyl O, it records an (x, y, z) coordinate triple in Å plus the residue type, chain letter, and residue number.

  · Backbone dihedral angles. Every residue except chain termini has a φ (preceding-C → N → Cα → C) and a ψ (N → Cα → C → next-N). They are reported in degrees following the IUPAC sign convention. Secondary structure is essentially a statement about which (φ, ψ) basin each residue occupies.

  · DSSP 8-state secondary structure assigns each residue one of H (α-helix), G (3₁₀-helix), I (π-helix), E (extended β-strand), B (isolated β-bridge), T (hydrogen-bonded turn), S (bend), or '-' (coil). The assignment is computed from backbone hydrogen-bond geometry via the Kabsch–Sander algorithm.

  · P-SEA three-state annotation labels each residue as helix, strand, or coil based purely on the geometry of the Cα trace. It serves as a fallback when the full backbone (and thus DSSP) is unavailable.

Summarize the fold with a handful of shape descriptors and a per-residue structural alphabet.

  · Radius of gyration (Rg) is the root-mean-square distance of Cα atoms from their centroid — a single number for overall size and compactness. A globular domain of N residues has Rg ≈ 2.2·N^0.38 Å; an extended or disordered chain has a much larger Rg. The Cα contact count is the number of residue pairs whose Cα atoms are within 8 Å and are more than four positions apart in sequence — a standard proxy for tertiary packing density. The bounding box is the smallest axis-aligned box enclosing all Cα atoms.

  · Foldseek's 3Di representation compresses backbone geometry into a per-residue letter drawn from a learned twenty-state alphabet. It captures the tertiary interaction pattern around each residue — which residues are packed against it in space, regardless of where they are in sequence.

  · Accessi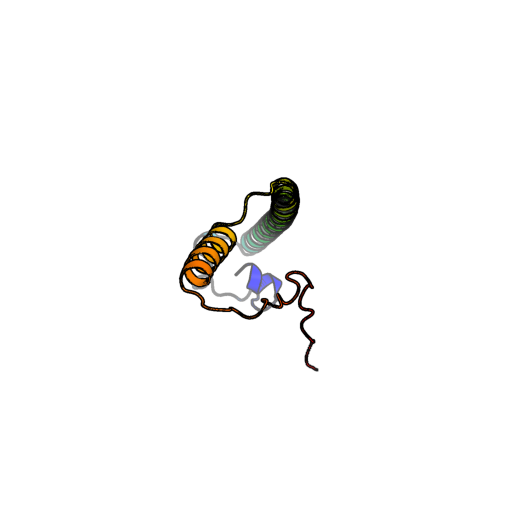ble surface area quantifies burial. A residue with SASA near zero is packed into the hydrophobic core; one with SASA >100 Å² sits on the surface. Computed here via the Shrake–Rupley numerical algorithm with a 1.4 Å probe.

Ask how reliable the model is.

  · For AlphaFold models, the B-factor field carries pLDDT — the model's own estimate of local accuracy on a 0–100 scale. Regions with pLDDT<50 should be treated as essentially unmodeled; they often correspond to intrinsically disordered segments.

  · For experimental (PDB) structures, the B-factor (temperature factor) quantifies the positional spread of each atom in the crystal — a combination of thermal vibration and static disorder — in units of Å². High B-factors mark flexible loops or poorly resolved regions; low B-factors mark the rigid, well-ordered core.

  · PAE(i, j) answers: if I align the predicted and true structures on residue i, how far off (in Å) do I expect residue j to be? A block-diagonal PAE matrix with low values on the blocks and high values off-diagonal is the signature of a multi-domain protein with confidently predicted domains but uncertain inter-domain orientation.

Place it in context: what it resembles, what it is annotated as, and how it looks.

  · Structural nearest neighbors (via Foldseek easy-search vs the PDB). Reported per hit: target PDB id, E-value, and alignment TM-score. A TM-score above ~0.5 is the conventional threshold for 'same fold'.

  · Functional annotations link the protein to curated databases. InterPro entries identify conserved domains and families by matching the sequence against member-database signatures (Pfam, PROSITE, CDD, …). Gene Ontology (GO) terms describe molecular function, biological process, and cellular component in a controlled vocabulary. CATH places the structure in a hierarchical fold classification (Class/Architecture/Topology/Homologous-superfamily). The organism is the source species.

  · Plot images: a contact map (which residues are close in 3D, as an N×N binary image), a Ramachandran scatter (backbone torsion angles, revealing secondary-structure composition at a glance), and — for AlphaFold structures — a PAE heatmap (pairwise prediction confidence).

  · Structure images are PyMOL renders from six orthogonal camera directions. Cartoon representation draws helices as coils and strands as arrows; sticks shows the backbone as bonds; surface shows the solvent-excluded envelope. Rainbow coloring maps sequence position to hue (blue→red, N→C); chain coloring assigns a distinct color per polypeptide.